Protein AF-A0A969NCU9-F1 (afdb_monomer_lite)

Secondary structure (DSSP, 8-state):
-HHHHHHHHHHHHHHHHHSS--EEEEEEEEEEEE-SSTT--EEEEEEEEEEEEEEEETTEEEEEEEEEEEESS-GGG-EEEEEEEEEEEE-SS-EEEEEEE------BTTB-SS--SS-B--TTTTTS-TTTSBPPEEEE-

Structure (mmCIF, N/CA/C/O backbone):
data_AF-A0A969NCU9-F1
#
_entry.id   AF-A0A969NCU9-F1
#
loop_
_atom_site.group_PDB
_atom_site.id
_atom_site.type_symbol
_atom_site.label_atom_id
_atom_site.label_alt_id
_atom_site.label_comp_id
_atom_site.label_asym_id
_atom_site.label_entity_id
_atom_site.label_seq_id
_atom_site.pdbx_PDB_ins_code
_atom_site.Cartn_x
_atom_site.Cartn_y
_atom_site.Cartn_z
_atom_site.occupancy
_atom_site.B_iso_or_equiv
_atom_site.auth_seq_id
_atom_site.auth_comp_id
_atom_site.auth_asym_id
_atom_site.auth_atom_id
_atom_site.pdbx_PDB_model_num
ATOM 1 N N . MET A 1 1 ? -31.528 25.576 22.609 1.00 57.44 1 MET A N 1
ATOM 2 C CA . MET A 1 1 ? -30.795 24.585 23.438 1.00 57.44 1 MET A CA 1
ATOM 3 C C . MET A 1 1 ? -30.312 23.342 22.682 1.00 57.44 1 MET A C 1
ATOM 5 O O . MET A 1 1 ? -29.195 22.931 22.949 1.00 57.44 1 MET A O 1
ATOM 9 N N . LYS A 1 2 ? -31.059 22.758 21.727 1.00 53.88 2 LYS A N 1
ATOM 10 C CA . LYS A 1 2 ? -30.625 21.539 20.997 1.00 53.88 2 LYS A CA 1
ATOM 11 C C . LYS A 1 2 ? -29.373 21.721 20.108 1.00 53.88 2 LYS A C 1
ATOM 13 O O . LYS A 1 2 ? -28.527 20.838 20.079 1.00 53.88 2 LYS A O 1
ATOM 18 N N . PHE A 1 3 ? -29.220 22.877 19.452 1.00 57.69 3 PHE A N 1
ATOM 19 C CA . PHE A 1 3 ? -28.071 23.170 18.576 1.00 57.69 3 PHE A CA 1
ATOM 20 C C . PHE A 1 3 ? -26.741 23.334 19.320 1.00 57.69 3 PHE A C 1
ATOM 22 O O . PHE A 1 3 ? -25.727 22.834 18.848 1.00 57.69 3 PHE A O 1
ATOM 29 N N . LEU A 1 4 ? -26.746 23.986 20.491 1.00 63.62 4 LEU A N 1
ATOM 30 C CA . LEU A 1 4 ? -25.539 24.175 21.310 1.00 63.62 4 LEU A CA 1
ATOM 31 C C . LEU A 1 4 ? -25.005 22.837 21.840 1.00 63.62 4 LEU A C 1
ATOM 33 O O . LEU A 1 4 ? -23.801 22.619 21.913 1.00 63.62 4 LEU A O 1
ATOM 37 N N . PHE A 1 5 ? -25.919 21.926 22.186 1.00 66.19 5 PHE A N 1
ATOM 38 C CA . PHE A 1 5 ? -25.567 20.610 22.704 1.00 66.19 5 PHE A CA 1
ATOM 39 C C . PHE A 1 5 ? -24.935 19.727 21.621 1.00 66.19 5 PHE A C 1
ATOM 41 O O . PHE A 1 5 ? -23.942 19.061 21.895 1.00 66.19 5 PHE A O 1
ATOM 48 N N . SER A 1 6 ? -25.434 19.768 20.376 1.00 58.28 6 SER A N 1
ATOM 49 C CA . SER A 1 6 ? -24.819 19.009 19.278 1.00 58.28 6 SER A CA 1
ATOM 50 C C . SER A 1 6 ? -23.453 19.571 18.879 1.00 58.28 6 SER A C 1
ATOM 52 O O . SER A 1 6 ? -22.549 18.794 18.594 1.00 58.28 6 SER A O 1
ATOM 54 N N . THR A 1 7 ? -23.264 20.895 18.907 1.00 65.69 7 THR A N 1
ATOM 55 C CA . THR A 1 7 ? -21.953 21.510 18.625 1.00 65.69 7 THR A CA 1
ATOM 56 C C . THR A 1 7 ? -20.925 21.172 19.699 1.00 65.69 7 THR A C 1
ATOM 58 O O . THR A 1 7 ? -19.802 20.828 19.351 1.00 65.69 7 THR A O 1
ATOM 61 N N . LEU A 1 8 ? -21.303 21.181 20.983 1.00 66.19 8 LEU A N 1
ATOM 62 C CA . LEU A 1 8 ? -20.435 20.741 22.085 1.00 66.19 8 LEU A CA 1
ATOM 63 C C . LEU A 1 8 ? -20.069 19.252 21.987 1.00 66.19 8 LEU A C 1
ATOM 65 O O . LEU A 1 8 ? -18.925 18.890 22.258 1.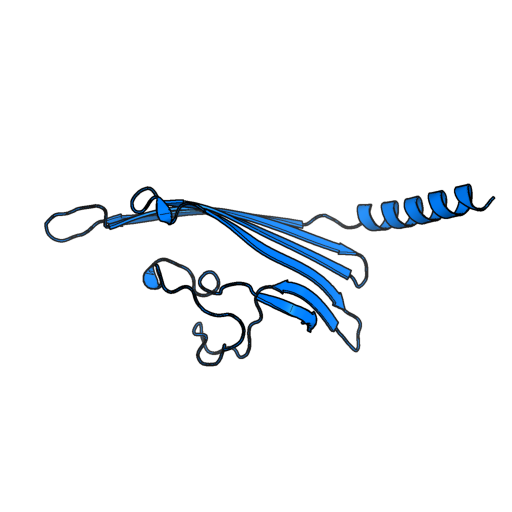00 66.19 8 LEU A O 1
ATOM 69 N N . LEU A 1 9 ? -21.001 18.398 21.548 1.00 64.25 9 LEU A N 1
ATOM 70 C CA . LEU A 1 9 ? -20.745 16.969 21.338 1.00 64.25 9 LEU A CA 1
ATOM 71 C C . LEU A 1 9 ? -19.765 16.731 20.178 1.00 64.25 9 LEU A C 1
ATOM 73 O O . LEU A 1 9 ? -18.826 15.951 20.311 1.00 64.25 9 LEU A O 1
ATOM 77 N N . PHE A 1 10 ? -19.940 17.451 19.065 1.00 62.31 10 PHE A N 1
ATOM 78 C CA . PHE A 1 10 ? -19.009 17.423 17.933 1.00 62.31 10 PHE A CA 1
ATOM 79 C C . PHE A 1 10 ? -17.622 17.961 18.310 1.00 62.31 10 PHE A C 1
ATOM 81 O O . PHE A 1 10 ? -16.619 17.379 17.905 1.00 62.31 10 PHE A O 1
ATOM 88 N N . LEU A 1 11 ? -17.549 19.020 19.124 1.00 61.81 11 LEU A N 1
ATOM 89 C CA . LEU A 1 11 ? -16.281 19.557 19.624 1.00 61.81 11 LEU A CA 1
ATOM 90 C C . LEU A 1 11 ? -15.566 18.569 20.558 1.00 61.81 11 LEU A C 1
ATOM 92 O O . LEU A 1 11 ? -14.356 18.406 20.453 1.00 61.81 11 LEU A O 1
ATOM 96 N N . GLY A 1 12 ? -16.302 17.886 21.441 1.00 59.97 12 GLY A N 1
ATOM 97 C CA . GLY A 1 12 ? -15.744 16.877 22.349 1.00 59.97 12 GLY A CA 1
ATOM 98 C C . GLY A 1 12 ? -15.235 15.625 21.627 1.00 59.97 12 GLY A C 1
ATOM 99 O O . GLY A 1 12 ? -14.208 15.064 22.000 1.00 59.97 12 GLY A O 1
ATOM 100 N N . ILE A 1 13 ? -15.908 15.215 20.549 1.00 60.19 13 ILE A N 1
ATOM 101 C CA . ILE A 1 13 ? -15.418 14.151 19.661 1.00 60.19 13 ILE A CA 1
ATOM 102 C C . ILE A 1 13 ? -14.162 14.626 18.912 1.00 60.19 13 ILE A C 1
ATOM 104 O O . ILE A 1 13 ? -13.189 13.883 18.802 1.00 60.19 13 ILE A O 1
ATOM 108 N N . TYR A 1 14 ? -14.144 15.877 18.441 1.00 60.03 14 TYR A N 1
ATOM 109 C CA . TYR A 1 14 ? -12.999 16.459 17.741 1.00 60.03 14 TYR A CA 1
ATOM 110 C C . TYR A 1 14 ? -11.740 16.519 18.620 1.00 60.03 14 TYR A C 1
ATOM 112 O O . TYR A 1 14 ? -10.665 16.130 18.169 1.00 60.03 14 TYR A O 1
ATOM 120 N N . THR A 1 15 ? -11.856 16.931 19.887 1.00 57.50 15 THR A N 1
ATOM 121 C CA . THR A 1 15 ? -10.702 17.014 20.801 1.00 57.50 15 THR A CA 1
ATOM 122 C C . THR A 1 15 ? -10.112 15.642 21.130 1.00 57.50 15 THR A C 1
ATOM 124 O O . THR A 1 15 ? -8.889 15.504 21.149 1.00 57.50 15 THR A O 1
ATOM 127 N N . GLN A 1 16 ? -10.942 14.606 21.303 1.00 59.34 16 GLN A N 1
ATOM 128 C CA . GLN A 1 16 ? -10.458 13.230 21.496 1.00 59.34 16 GLN A CA 1
ATOM 129 C C . GLN A 1 16 ? -9.797 12.659 20.236 1.00 59.34 16 GLN A C 1
ATOM 131 O O . GLN A 1 16 ? -8.774 11.987 20.330 1.00 59.34 16 GLN A O 1
ATOM 136 N N . ILE A 1 17 ? -10.339 12.968 19.053 1.00 57.91 17 ILE A N 1
ATOM 137 C CA . ILE A 1 17 ? -9.745 12.581 17.769 1.00 57.91 17 ILE A CA 1
ATOM 138 C C . ILE A 1 17 ? -8.382 13.258 17.569 1.00 57.91 17 ILE A C 1
ATOM 140 O O . ILE A 1 17 ? -7.486 12.650 16.994 1.00 57.91 17 ILE A O 1
ATOM 144 N N . VAL A 1 18 ? -8.201 14.508 17.996 1.00 60.41 18 VAL A N 1
ATOM 145 C CA . VAL A 1 18 ? -6.944 15.256 17.802 1.00 60.41 18 VAL A CA 1
ATOM 146 C C . VAL A 1 18 ? -5.849 14.857 18.803 1.00 60.41 18 VAL A C 1
ATOM 148 O O . VAL A 1 18 ? -4.676 14.954 18.464 1.00 60.41 18 VAL A O 1
ATOM 151 N N . SER A 1 19 ? -6.201 14.365 19.998 1.00 58.12 19 SER A N 1
ATOM 152 C CA . SER A 1 19 ? -5.224 14.027 21.049 1.00 58.12 19 SER A CA 1
ATOM 153 C C . SER A 1 19 ? -4.358 12.795 20.754 1.00 58.12 19 SER A C 1
ATOM 155 O O . SER A 1 19 ? -3.361 12.588 21.443 1.00 58.12 19 SER A O 1
ATOM 157 N N . GLN A 1 20 ? -4.747 11.955 19.795 1.00 68.81 20 GLN A N 1
ATOM 158 C CA . GLN A 1 20 ? -4.039 10.720 19.468 1.00 68.81 20 GLN A CA 1
ATOM 159 C C . GLN A 1 20 ? -3.263 10.906 18.160 1.00 68.81 20 GLN A C 1
ATOM 161 O O . GLN A 1 20 ? -3.829 11.369 17.164 1.00 68.81 20 GLN A O 1
ATOM 166 N N . GLU A 1 21 ? -1.962 10.596 18.185 1.00 78.50 21 GLU A N 1
ATOM 167 C CA . GLU A 1 21 ? -1.044 10.898 17.084 1.00 78.50 21 GLU A CA 1
ATOM 168 C C . GLU A 1 21 ? -1.481 10.235 15.773 1.00 78.50 21 GLU A C 1
ATOM 170 O O . GLU A 1 21 ? -1.917 9.081 15.724 1.00 78.50 21 GLU A O 1
ATOM 175 N N . LEU A 1 22 ? -1.385 11.007 14.692 1.00 88.19 22 LEU A N 1
ATOM 176 C CA . LEU A 1 22 ? -1.571 10.510 13.340 1.00 88.19 22 LEU A CA 1
ATOM 177 C C . LEU A 1 22 ? -0.271 9.829 12.903 1.00 88.19 22 LEU A C 1
ATOM 179 O O . LEU A 1 22 ? 0.741 10.498 12.711 1.00 88.19 22 LEU A O 1
ATOM 183 N N . GLU A 1 23 ? -0.304 8.514 12.715 1.00 94.12 23 GLU A N 1
ATO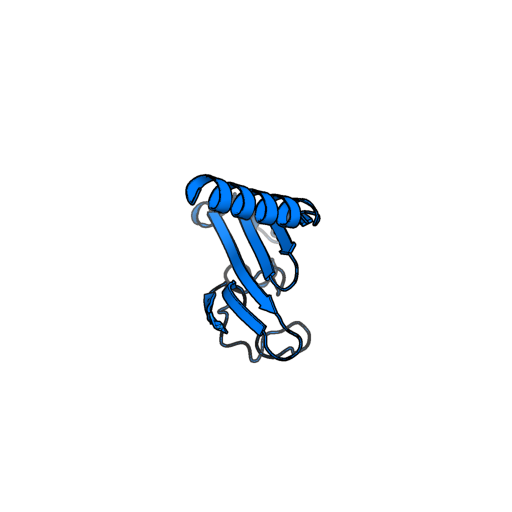M 184 C CA . GLU A 1 23 ? 0.834 7.763 12.190 1.00 94.12 23 GLU A CA 1
ATOM 185 C C . GLU A 1 23 ? 0.853 7.907 10.662 1.00 94.12 23 GLU A C 1
ATOM 187 O O . GLU A 1 23 ? -0.021 7.385 9.964 1.00 94.12 23 GLU A O 1
ATOM 192 N N . PHE A 1 24 ? 1.852 8.616 10.136 1.00 95.38 24 PHE A N 1
ATOM 193 C CA . PHE A 1 24 ? 2.145 8.660 8.705 1.00 95.38 24 PHE A CA 1
ATOM 194 C C . PHE A 1 24 ? 3.400 7.842 8.415 1.00 95.38 24 PHE A C 1
ATOM 196 O O . PHE A 1 24 ? 4.464 8.104 8.974 1.00 95.38 24 PHE A O 1
ATOM 203 N N . THR A 1 25 ? 3.283 6.857 7.530 1.00 96.06 25 THR A N 1
ATOM 204 C CA . THR A 1 25 ? 4.408 6.030 7.086 1.00 96.06 25 THR A CA 1
ATOM 205 C C . THR A 1 25 ? 4.376 5.867 5.574 1.00 96.06 25 THR A C 1
ATOM 207 O O . THR A 1 25 ? 3.378 6.144 4.909 1.00 96.06 25 THR A O 1
ATOM 210 N N . GLY A 1 26 ? 5.483 5.426 4.995 1.00 95.06 26 GLY A N 1
ATOM 211 C CA . GLY A 1 26 ? 5.574 5.251 3.557 1.00 95.06 26 GLY A CA 1
ATOM 212 C C . GLY A 1 26 ? 6.984 4.935 3.110 1.00 95.06 26 GLY A C 1
ATOM 213 O O . GLY A 1 26 ? 7.916 4.929 3.913 1.00 95.06 26 GLY A O 1
ATOM 214 N N . PHE A 1 27 ? 7.123 4.677 1.819 1.00 96.06 27 PHE A N 1
ATOM 215 C CA . PHE A 1 27 ? 8.412 4.456 1.184 1.00 96.06 27 PHE A CA 1
ATOM 216 C C . PHE A 1 27 ? 8.362 4.869 -0.284 1.00 96.06 27 PHE A C 1
ATOM 218 O O . PHE A 1 27 ? 7.295 4.975 -0.896 1.00 96.06 27 PHE A O 1
ATOM 225 N N . VAL A 1 28 ? 9.547 5.071 -0.844 1.00 96.62 28 VAL A N 1
ATOM 226 C CA . VAL A 1 28 ? 9.774 5.163 -2.282 1.00 96.62 28 VAL A CA 1
ATOM 227 C C . VAL A 1 28 ? 10.746 4.048 -2.633 1.00 96.62 28 VAL A C 1
ATOM 229 O O . VAL A 1 28 ? 11.773 3.908 -1.972 1.00 96.62 28 VAL A O 1
ATOM 232 N N . ASP A 1 29 ? 10.425 3.268 -3.655 1.00 93.62 29 ASP A N 1
ATOM 233 C CA . ASP A 1 29 ? 11.318 2.258 -4.209 1.00 93.62 29 ASP A CA 1
ATOM 234 C C . ASP A 1 29 ? 11.407 2.369 -5.735 1.00 93.62 29 ASP A C 1
ATOM 236 O O . ASP A 1 29 ? 10.555 2.968 -6.404 1.00 93.62 29 ASP A O 1
ATOM 240 N N . SER A 1 30 ? 12.478 1.806 -6.285 1.00 93.50 30 SER A N 1
ATOM 241 C CA . SER A 1 30 ? 12.673 1.672 -7.723 1.00 93.50 30 SER A CA 1
ATOM 242 C C . SER A 1 30 ? 13.303 0.326 -8.047 1.00 93.50 30 SER A C 1
ATOM 244 O O . SER A 1 30 ? 14.294 -0.063 -7.430 1.00 93.50 30 SER A O 1
ATOM 246 N N . TYR A 1 31 ? 12.753 -0.356 -9.045 1.00 92.00 31 TYR A N 1
ATOM 247 C CA . TYR A 1 31 ? 13.239 -1.629 -9.556 1.00 92.00 31 TYR A CA 1
ATOM 248 C C . TYR A 1 31 ? 13.644 -1.478 -11.020 1.00 92.00 31 TYR A C 1
ATOM 250 O O . TYR A 1 31 ? 12.855 -0.999 -11.836 1.00 92.00 31 TYR A O 1
ATOM 258 N N . HIS A 1 32 ? 14.855 -1.923 -11.354 1.00 92.44 32 HIS A N 1
ATOM 259 C CA . HIS A 1 32 ? 15.382 -1.917 -12.714 1.00 92.44 32 HIS A CA 1
ATOM 260 C C . HIS A 1 32 ? 16.065 -3.257 -13.001 1.00 92.44 32 HIS A C 1
ATOM 262 O O . HIS A 1 32 ? 16.895 -3.708 -12.214 1.00 92.44 32 HIS A O 1
ATOM 268 N N . ALA A 1 33 ? 15.724 -3.883 -14.126 1.00 91.06 33 ALA A N 1
ATOM 269 C CA . ALA A 1 33 ? 16.270 -5.172 -14.539 1.00 91.06 33 ALA A CA 1
ATOM 270 C C . ALA A 1 33 ? 16.949 -5.063 -15.904 1.00 91.06 33 ALA A C 1
ATOM 272 O O . ALA A 1 33 ? 16.315 -4.667 -16.885 1.00 91.06 33 ALA A O 1
ATOM 273 N N . TRP A 1 34 ? 18.217 -5.463 -15.974 1.00 92.38 34 TRP A N 1
ATOM 274 C CA . TRP A 1 34 ? 19.001 -5.517 -17.207 1.00 92.38 34 TRP A CA 1
ATOM 275 C C . TRP A 1 34 ? 19.236 -6.957 -17.634 1.00 92.38 34 TRP A C 1
ATOM 277 O O . TRP A 1 34 ? 19.578 -7.808 -16.813 1.00 92.38 34 TRP A O 1
ATOM 287 N N . ARG A 1 35 ? 19.075 -7.227 -18.929 1.00 92.62 35 ARG A N 1
ATOM 288 C CA . ARG A 1 35 ? 19.395 -8.530 -19.502 1.00 92.62 35 ARG A CA 1
ATOM 289 C C . ARG A 1 35 ? 20.916 -8.688 -19.599 1.00 92.62 35 ARG A C 1
ATOM 291 O O . ARG A 1 35 ? 21.589 -7.849 -20.188 1.00 92.62 35 ARG A O 1
ATOM 298 N N . VAL A 1 36 ? 21.449 -9.767 -19.021 1.00 93.19 36 VAL A N 1
ATOM 299 C CA . VAL A 1 36 ? 22.893 -10.086 -19.056 1.00 93.19 36 VAL A CA 1
ATOM 300 C C . VAL A 1 36 ? 23.306 -10.713 -20.390 1.00 93.19 36 VAL A C 1
ATOM 302 O O . VAL A 1 36 ? 24.468 -10.640 -20.769 1.00 93.19 36 VAL A O 1
ATOM 305 N N . GLU A 1 37 ? 22.362 -11.297 -21.123 1.00 93.69 37 GLU A N 1
ATOM 306 C CA . GLU A 1 37 ? 22.591 -11.883 -22.444 1.00 93.69 37 GLU A CA 1
ATOM 307 C C . GLU A 1 37 ? 22.095 -10.964 -23.568 1.00 93.69 37 GLU A C 1
ATOM 309 O O . GLU A 1 37 ? 21.229 -10.107 -23.367 1.00 93.69 37 GLU A O 1
ATOM 314 N N . SER A 1 38 ? 22.635 -11.157 -24.774 1.00 92.62 38 SER A N 1
ATOM 315 C CA . SER A 1 38 ? 22.181 -10.448 -25.976 1.00 92.62 38 SER A CA 1
ATOM 316 C C . SER A 1 38 ? 20.652 -10.568 -26.124 1.00 92.62 38 SER A C 1
ATOM 318 O O . SER A 1 38 ? 20.130 -11.678 -25.995 1.00 92.62 38 SER A O 1
ATOM 320 N N . PRO A 1 39 ? 19.906 -9.470 -26.375 1.00 92.06 39 PRO A N 1
ATOM 321 C CA . PRO A 1 39 ? 20.364 -8.159 -26.857 1.00 92.06 39 PRO A CA 1
ATOM 322 C C . PRO A 1 39 ? 20.736 -7.102 -25.788 1.00 92.06 39 PRO A C 1
ATOM 324 O O . PRO A 1 39 ? 20.860 -5.933 -26.144 1.00 92.06 39 PRO A O 1
ATOM 327 N N . TYR A 1 40 ? 20.944 -7.463 -24.514 1.00 90.44 40 TYR A N 1
ATOM 328 C CA . TYR A 1 40 ? 21.373 -6.544 -23.433 1.00 90.44 40 TYR A CA 1
ATOM 329 C C . TYR A 1 40 ? 20.436 -5.349 -23.155 1.00 90.44 40 TYR A C 1
ATOM 331 O O . TYR A 1 40 ? 20.861 -4.245 -22.814 1.00 90.44 40 TYR A O 1
ATOM 339 N N . ASP A 1 41 ? 19.135 -5.547 -23.308 1.00 90.88 41 ASP A N 1
ATOM 340 C CA . ASP A 1 41 ? 18.090 -4.553 -23.083 1.00 90.88 41 ASP A CA 1
ATOM 341 C C . ASP A 1 41 ? 17.609 -4.496 -21.618 1.00 90.88 41 ASP A C 1
ATOM 343 O O . ASP A 1 41 ? 17.738 -5.436 -20.831 1.00 90.88 41 ASP A O 1
ATOM 347 N N . ILE A 1 42 ? 17.016 -3.358 -21.233 1.00 88.50 42 ILE A N 1
ATOM 348 C CA . ILE A 1 42 ? 16.323 -3.226 -19.939 1.00 88.50 42 ILE A CA 1
ATOM 349 C C . ILE A 1 42 ? 14.975 -3.944 -20.035 1.00 88.50 42 ILE A C 1
ATOM 351 O O . ILE A 1 42 ? 14.130 -3.534 -20.837 1.00 88.50 42 ILE A O 1
ATOM 355 N N . MET A 1 43 ? 14.777 -4.954 -19.193 1.00 87.62 43 MET A N 1
ATOM 356 C CA . MET A 1 43 ? 13.602 -5.827 -19.178 1.00 87.62 43 MET A CA 1
ATOM 357 C C . MET A 1 43 ? 12.450 -5.261 -18.343 1.00 87.62 43 MET A C 1
ATOM 359 O O . MET A 1 43 ? 11.293 -5.419 -18.714 1.00 87.62 43 MET A O 1
ATOM 363 N N . SER A 1 44 ? 12.745 -4.575 -17.237 1.00 89.00 44 SER A N 1
ATOM 364 C CA . SER A 1 44 ? 11.736 -3.900 -16.412 1.00 89.00 44 SER A CA 1
ATOM 365 C C . SER A 1 44 ? 12.333 -2.665 -15.750 1.00 89.00 44 SER A C 1
ATOM 367 O O . SER A 1 44 ? 13.533 -2.611 -15.477 1.00 89.00 44 SER A O 1
ATOM 369 N N . SER A 1 45 ? 11.507 -1.641 -15.559 1.00 92.31 45 SER A N 1
ATOM 370 C CA . SER A 1 45 ? 11.903 -0.387 -14.929 1.00 92.31 45 SER A CA 1
ATOM 371 C C . SER A 1 45 ? 10.671 0.305 -14.350 1.00 92.31 45 SER A C 1
ATOM 373 O O . SER A 1 45 ? 9.865 0.890 -15.090 1.00 92.31 45 SER A O 1
ATOM 375 N N . ARG A 1 46 ? 10.534 0.214 -13.026 1.00 92.50 46 ARG A N 1
ATOM 376 C CA . ARG A 1 46 ? 9.372 0.648 -12.247 1.00 92.50 46 ARG A CA 1
ATOM 377 C C . ARG A 1 46 ? 9.818 1.478 -11.050 1.00 92.50 46 ARG A C 1
ATOM 379 O O . ARG A 1 46 ? 10.778 1.127 -10.375 1.00 92.50 46 ARG A O 1
ATOM 386 N N . SER A 1 47 ? 9.065 2.519 -10.732 1.00 95.31 47 SER A N 1
ATOM 387 C CA . SER A 1 47 ? 9.186 3.267 -9.483 1.00 95.31 47 SER A CA 1
ATOM 388 C C . SER A 1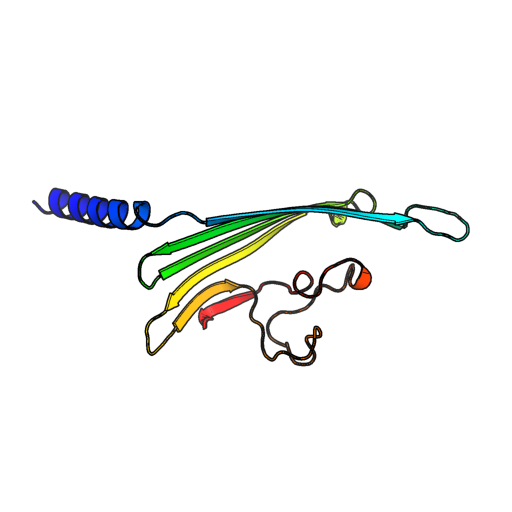 47 ? 7.851 3.257 -8.759 1.00 95.31 47 SER A C 1
ATOM 390 O O . SER A 1 47 ? 6.796 3.370 -9.388 1.00 95.31 47 SER A O 1
ATOM 392 N N . ARG A 1 48 ? 7.884 3.114 -7.439 1.00 94.94 48 ARG A N 1
ATOM 393 C CA . ARG A 1 48 ? 6.686 3.074 -6.608 1.00 94.94 48 ARG A CA 1
ATOM 394 C C . ARG A 1 48 ? 6.850 3.994 -5.418 1.00 94.94 48 ARG A C 1
ATOM 396 O O . ARG A 1 48 ? 7.855 3.963 -4.720 1.00 94.94 48 ARG A O 1
ATOM 403 N N . PHE A 1 49 ? 5.811 4.765 -5.158 1.00 97.00 49 PHE A N 1
ATOM 404 C CA . PHE A 1 49 ? 5.638 5.501 -3.920 1.00 97.00 49 PHE A CA 1
ATOM 405 C C . PHE A 1 49 ? 4.443 4.920 -3.175 1.00 97.00 49 PHE A C 1
ATOM 407 O O . PHE A 1 49 ? 3.356 4.823 -3.746 1.00 97.00 49 PHE A O 1
ATOM 414 N N . ARG A 1 50 ? 4.632 4.543 -1.909 1.00 96.75 50 ARG A N 1
ATOM 415 C CA . ARG A 1 50 ? 3.548 4.132 -1.015 1.00 96.75 50 ARG A CA 1
ATOM 416 C C . ARG A 1 50 ? 3.410 5.131 0.118 1.00 96.75 50 ARG A C 1
ATOM 418 O O . ARG A 1 50 ? 4.382 5.409 0.816 1.00 96.75 50 ARG A O 1
ATOM 425 N N . ALA A 1 51 ? 2.184 5.586 0.342 1.00 97.81 51 ALA A N 1
ATOM 426 C CA . ALA A 1 51 ? 1.811 6.404 1.485 1.00 97.81 51 ALA A CA 1
ATOM 427 C C . ALA A 1 51 ? 0.766 5.677 2.331 1.00 97.81 51 ALA A C 1
ATOM 429 O O . ALA A 1 51 ? -0.181 5.093 1.801 1.00 97.81 51 ALA A O 1
ATOM 430 N N . GLN A 1 52 ? 0.944 5.725 3.647 1.00 97.75 52 GLN A N 1
ATOM 431 C CA . GLN A 1 52 ? 0.094 5.070 4.627 1.00 97.75 52 GLN A CA 1
ATOM 432 C C . GLN A 1 52 ? -0.241 6.044 5.746 1.00 97.75 52 GLN A C 1
ATOM 434 O O . GLN A 1 52 ? 0.623 6.732 6.287 1.00 97.75 52 GLN A O 1
ATOM 439 N N . ILE A 1 53 ? -1.517 6.080 6.099 1.00 97.62 53 ILE A N 1
ATOM 440 C CA . ILE A 1 53 ? -2.047 6.882 7.189 1.00 97.62 53 ILE A CA 1
ATOM 441 C C . ILE A 1 53 ? -2.797 5.942 8.114 1.00 97.62 53 ILE A C 1
ATOM 443 O O . ILE A 1 53 ? -3.724 5.243 7.696 1.00 97.62 53 ILE A O 1
ATOM 447 N N . LYS A 1 54 ? -2.418 5.952 9.386 1.00 96.25 54 LYS A N 1
ATOM 448 C CA . LYS A 1 54 ? -3.093 5.203 10.434 1.00 96.25 54 LYS A CA 1
ATOM 449 C C . LYS A 1 54 ? -3.469 6.139 11.566 1.00 96.25 54 LYS A C 1
ATOM 451 O O . LYS A 1 54 ? -2.690 6.981 12.004 1.00 96.25 54 LYS A O 1
ATOM 456 N N . LYS A 1 55 ? -4.690 5.973 12.055 1.00 94.31 55 LYS A N 1
ATOM 457 C CA . LYS A 1 55 ? -5.185 6.702 13.213 1.00 94.31 55 LYS A CA 1
ATOM 458 C C . LYS A 1 55 ? -5.954 5.760 14.108 1.00 94.31 55 LYS A C 1
ATOM 460 O O . LYS A 1 55 ? -6.900 5.127 13.653 1.00 94.31 55 LYS A O 1
ATOM 465 N N . SER A 1 56 ? -5.572 5.689 15.373 1.00 92.06 56 SER A N 1
ATOM 466 C CA . SER A 1 56 ? -6.309 4.916 16.372 1.00 92.06 56 SER A CA 1
ATOM 467 C C . SER A 1 56 ? -6.908 5.877 17.385 1.00 92.06 56 SER A C 1
ATOM 469 O O . SER A 1 56 ? -6.207 6.769 17.841 1.00 92.06 56 SER A O 1
ATOM 471 N N . VAL A 1 57 ? -8.198 5.724 17.680 1.00 90.25 57 VAL A N 1
ATOM 472 C CA . VAL A 1 57 ? -8.946 6.481 18.687 1.00 90.25 57 VAL A CA 1
ATOM 473 C C . VAL A 1 57 ? -9.741 5.500 19.538 1.00 90.25 57 VAL A C 1
ATOM 475 O O . VAL A 1 57 ? -10.706 4.898 19.062 1.00 90.25 57 VAL A O 1
ATOM 478 N N . ASN A 1 58 ? -9.354 5.338 20.804 1.00 90.12 58 ASN A N 1
ATOM 479 C CA . ASN A 1 58 ? -9.938 4.347 21.716 1.00 90.12 58 ASN A CA 1
ATOM 480 C C . ASN A 1 58 ? -9.924 2.926 21.105 1.00 90.12 58 ASN A C 1
ATOM 482 O O . ASN A 1 58 ? -8.862 2.353 20.883 1.00 90.12 58 ASN A O 1
ATOM 486 N N . ASN A 1 59 ? -11.105 2.380 20.806 1.00 92.94 59 ASN A N 1
ATOM 487 C CA . ASN A 1 59 ? -11.310 1.048 20.233 1.00 92.94 59 ASN A CA 1
ATOM 488 C C . ASN A 1 59 ? -11.423 1.063 18.698 1.00 92.94 59 ASN A C 1
ATOM 490 O O . ASN A 1 59 ? -11.659 0.019 18.097 1.00 92.94 59 ASN A O 1
ATOM 494 N N . VAL A 1 60 ? -11.317 2.232 18.061 1.00 93.81 60 VAL A N 1
ATOM 495 C CA . VAL A 1 60 ? -11.465 2.410 16.611 1.00 93.81 60 VAL A CA 1
ATOM 496 C C . VAL A 1 60 ? -10.100 2.674 15.985 1.00 93.81 60 VAL A C 1
ATOM 498 O O . VAL A 1 60 ? -9.390 3.579 16.407 1.00 93.81 60 VAL A O 1
ATOM 501 N N . THR A 1 61 ? -9.760 1.962 14.918 1.00 95.06 61 THR A N 1
ATOM 502 C CA . THR A 1 61 ? -8.599 2.238 14.070 1.00 95.06 61 THR A CA 1
ATOM 503 C C . THR A 1 61 ? -9.053 2.502 12.643 1.00 95.06 61 THR A C 1
ATOM 505 O O . THR A 1 61 ? -9.767 1.699 12.048 1.00 95.06 61 THR A O 1
ATOM 508 N N . MET A 1 62 ? -8.603 3.615 12.083 1.00 95.94 62 MET A N 1
ATOM 509 C CA . MET A 1 62 ? -8.685 3.946 10.668 1.00 95.94 62 MET A CA 1
ATOM 510 C C . MET A 1 62 ? -7.329 3.695 10.019 1.00 95.94 62 MET A C 1
ATOM 512 O O . MET A 1 62 ? -6.294 4.078 10.569 1.00 95.94 62 MET A O 1
ATOM 516 N N . PHE A 1 63 ? -7.342 3.073 8.845 1.00 97.12 63 PHE A N 1
ATOM 517 C CA . PHE A 1 63 ? -6.145 2.856 8.045 1.00 97.12 63 PHE A CA 1
ATOM 518 C C . PHE A 1 63 ? -6.429 3.128 6.575 1.00 97.12 63 PHE A C 1
ATOM 520 O O . PHE A 1 63 ? -7.432 2.652 6.040 1.00 97.12 63 PHE A O 1
ATOM 527 N N . VAL A 1 64 ? -5.535 3.878 5.937 1.00 97.81 64 VAL A N 1
ATOM 528 C CA . VAL A 1 64 ? -5.560 4.170 4.505 1.00 97.81 64 VAL A CA 1
ATOM 529 C C . VAL A 1 64 ? -4.157 3.971 3.942 1.00 97.81 64 VAL A C 1
ATOM 531 O O . VAL A 1 64 ? -3.192 4.484 4.499 1.00 97.81 64 VAL A O 1
ATOM 534 N N . SER A 1 65 ? -4.045 3.248 2.834 1.00 97.75 65 SER A N 1
ATOM 535 C CA . SER A 1 65 ? -2.796 2.968 2.128 1.00 97.75 65 SER A CA 1
ATOM 536 C C . SER A 1 65 ? -3.013 3.112 0.628 1.00 97.75 65 SER A C 1
ATOM 538 O O . SER A 1 65 ? -3.949 2.527 0.075 1.00 97.75 65 SER A O 1
ATOM 540 N N . ALA A 1 66 ? -2.156 3.883 -0.036 1.00 97.44 66 ALA A N 1
ATOM 541 C CA . ALA A 1 66 ? -2.218 4.109 -1.474 1.00 97.44 66 ALA A CA 1
ATOM 542 C C . ALA A 1 66 ? -0.829 4.027 -2.115 1.00 97.44 66 ALA A C 1
ATOM 544 O O . ALA A 1 66 ? 0.170 4.452 -1.532 1.00 97.44 66 ALA A O 1
ATOM 545 N N . ASN A 1 67 ? -0.796 3.503 -3.337 1.00 96.50 67 ASN A N 1
ATOM 546 C CA . ASN A 1 67 ? 0.378 3.432 -4.189 1.00 96.50 67 ASN A CA 1
ATOM 547 C C . ASN A 1 67 ? 0.248 4.406 -5.363 1.00 96.50 67 ASN A C 1
ATOM 549 O O . ASN A 1 67 ? -0.802 4.484 -6.003 1.00 96.50 67 ASN A O 1
ATOM 553 N N . ALA A 1 68 ? 1.355 5.046 -5.717 1.00 97.25 68 ALA A N 1
ATOM 554 C CA . ALA A 1 68 ? 1.583 5.605 -7.038 1.00 97.25 68 ALA A CA 1
ATOM 555 C C . ALA A 1 68 ? 2.689 4.796 -7.719 1.00 97.25 68 ALA A C 1
ATOM 557 O O . ALA A 1 68 ? 3.806 4.718 -7.208 1.00 97.25 68 ALA A O 1
ATOM 558 N N . ILE A 1 69 ? 2.363 4.159 -8.840 1.00 95.31 69 ILE A N 1
ATOM 559 C CA . ILE A 1 69 ? 3.267 3.290 -9.592 1.00 95.31 69 ILE A CA 1
ATOM 560 C C . ILE A 1 69 ? 3.519 3.935 -10.944 1.00 95.31 69 ILE A C 1
ATOM 562 O O . ILE A 1 69 ? 2.578 4.226 -11.679 1.00 95.31 69 ILE A O 1
ATOM 566 N N . TYR A 1 70 ? 4.790 4.115 -11.275 1.00 95.44 70 TYR A N 1
ATOM 567 C CA . TYR A 1 70 ? 5.242 4.558 -12.582 1.00 95.44 70 TYR A CA 1
ATOM 568 C C . TYR A 1 70 ? 6.059 3.448 -13.231 1.00 95.44 70 TYR A C 1
ATOM 570 O O . TYR A 1 70 ? 7.044 2.984 -12.656 1.00 95.44 70 TYR A O 1
ATOM 578 N N . ASN A 1 71 ? 5.655 3.018 -14.422 1.00 92.69 71 ASN A N 1
ATOM 579 C CA . ASN A 1 71 ? 6.369 2.012 -15.194 1.00 92.69 71 ASN A CA 1
ATOM 580 C C . ASN A 1 71 ? 6.809 2.613 -16.532 1.00 92.69 71 ASN A C 1
ATOM 582 O O . ASN A 1 71 ? 5.996 3.058 -17.336 1.00 92.69 71 ASN A O 1
ATOM 586 N N . SER A 1 72 ? 8.123 2.633 -16.751 1.00 89.50 72 SER A 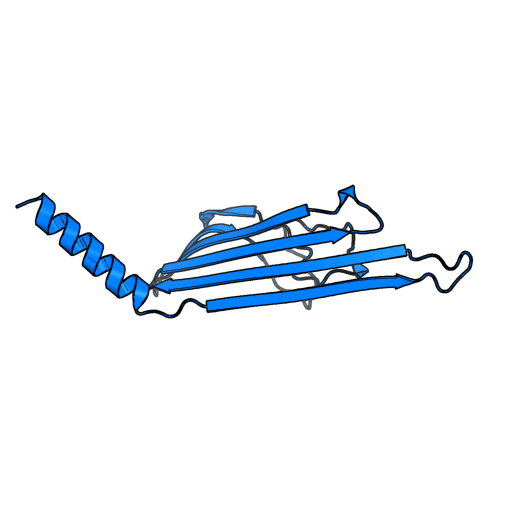N 1
ATOM 587 C CA . SER A 1 72 ? 8.737 3.239 -17.940 1.00 89.50 72 SER A CA 1
ATOM 588 C C . SER A 1 72 ? 8.838 2.285 -19.132 1.00 89.50 72 SER A C 1
ATOM 590 O O . SER A 1 72 ? 9.099 2.733 -20.247 1.00 89.50 72 SER A O 1
ATOM 592 N N . ARG A 1 73 ? 8.667 0.974 -18.907 1.00 89.94 73 ARG A N 1
ATOM 593 C CA . ARG A 1 73 ? 8.719 -0.048 -19.963 1.00 89.94 73 ARG A CA 1
ATOM 594 C C . ARG A 1 73 ? 7.342 -0.470 -20.446 1.00 89.94 73 ARG A C 1
ATOM 596 O O . ARG A 1 73 ? 7.177 -0.671 -21.642 1.00 89.94 73 ARG A O 1
ATOM 603 N N . ILE A 1 74 ? 6.385 -0.584 -19.531 1.00 88.81 74 ILE A N 1
ATOM 604 C CA . ILE A 1 74 ? 5.005 -0.979 -19.817 1.00 88.81 74 ILE A CA 1
ATOM 605 C C . ILE A 1 74 ? 4.100 0.142 -19.292 1.00 88.81 74 ILE A C 1
ATOM 607 O O . ILE A 1 74 ? 3.701 0.102 -18.123 1.00 88.81 74 ILE A O 1
ATOM 611 N N . PRO A 1 75 ? 3.829 1.187 -20.100 1.00 89.31 75 PRO A N 1
ATOM 612 C CA . PRO A 1 75 ? 3.060 2.351 -19.665 1.00 89.31 75 PRO A CA 1
ATOM 613 C C . PRO A 1 75 ? 1.682 1.997 -19.096 1.00 89.31 75 PRO A C 1
ATOM 615 O O . PRO A 1 75 ? 1.214 2.675 -18.186 1.00 89.31 75 PRO A O 1
ATOM 618 N N . GLU A 1 76 ? 1.068 0.907 -19.560 1.00 90.56 76 GLU A N 1
ATOM 619 C CA . GLU A 1 76 ? -0.233 0.403 -19.106 1.00 90.56 76 GLU A CA 1
ATOM 620 C C . GLU A 1 76 ? -0.234 -0.020 -17.627 1.00 90.56 76 GLU A C 1
ATOM 622 O O . GLU A 1 76 ? -1.288 -0.054 -16.995 1.00 90.56 76 GLU A O 1
ATOM 627 N N . LEU A 1 77 ? 0.939 -0.317 -17.053 1.00 89.94 77 LEU A N 1
ATOM 628 C CA . LEU A 1 77 ? 1.098 -0.645 -15.632 1.00 89.94 77 LEU A CA 1
ATOM 629 C C . LEU A 1 77 ? 1.329 0.591 -14.749 1.00 89.94 77 LEU A C 1
ATOM 631 O O . LEU A 1 77 ? 1.419 0.463 -13.525 1.00 89.94 77 LEU A O 1
ATOM 635 N N . THR A 1 78 ? 1.419 1.788 -15.335 1.00 94.62 78 THR A N 1
ATOM 636 C CA . THR A 1 78 ? 1.440 3.044 -14.577 1.00 94.62 78 THR A CA 1
ATOM 637 C C . THR A 1 78 ? 0.052 3.300 -14.002 1.00 94.62 78 THR A C 1
ATOM 639 O O . THR A 1 78 ? -0.906 3.525 -14.740 1.00 94.62 78 THR A O 1
ATOM 642 N N . LYS A 1 79 ? -0.075 3.263 -12.672 1.00 94.88 79 LYS A N 1
ATOM 643 C CA . LYS A 1 79 ? -1.369 3.391 -11.991 1.00 94.88 79 LYS A CA 1
ATOM 644 C C . LYS A 1 79 ? -1.264 4.069 -10.632 1.00 94.88 79 LYS A C 1
ATOM 646 O O . LYS A 1 79 ? -0.258 3.965 -9.930 1.00 94.88 79 LYS A O 1
ATOM 651 N N . LEU A 1 80 ? -2.361 4.709 -10.242 1.00 96.25 80 LEU A N 1
ATOM 652 C CA . LEU A 1 80 ? -2.646 5.059 -8.855 1.00 96.25 80 LEU A CA 1
ATOM 653 C C . LEU A 1 80 ? -3.573 3.989 -8.283 1.00 96.25 80 LEU A C 1
ATOM 655 O O . LEU A 1 80 ? -4.595 3.663 -8.885 1.00 96.25 80 LEU A O 1
ATOM 659 N N . GLU A 1 81 ? -3.222 3.432 -7.133 1.00 94.75 81 GLU A N 1
ATOM 660 C CA . GLU A 1 81 ? -3.938 2.305 -6.544 1.00 94.75 81 GLU A CA 1
ATOM 661 C C . GLU A 1 81 ? -4.227 2.564 -5.068 1.00 94.75 81 GLU A C 1
ATOM 663 O O . GLU A 1 81 ? -3.314 2.697 -4.254 1.00 94.75 81 GLU A O 1
ATOM 668 N N . LEU A 1 82 ? -5.510 2.577 -4.703 1.00 96.44 82 LEU A N 1
ATOM 669 C CA . LEU A 1 82 ? -5.923 2.507 -3.305 1.00 96.44 82 LEU A CA 1
ATOM 670 C C . LEU A 1 82 ? -5.770 1.059 -2.827 1.00 96.44 82 LEU A C 1
ATOM 672 O O . LEU A 1 82 ? -6.593 0.198 -3.168 1.00 96.44 82 LEU A O 1
ATOM 676 N N . ARG A 1 83 ? -4.713 0.791 -2.055 1.00 94.62 83 ARG A N 1
ATOM 677 C CA . ARG A 1 83 ? -4.451 -0.540 -1.504 1.00 94.62 83 ARG A CA 1
ATOM 678 C C . ARG A 1 83 ? -5.435 -0.860 -0.394 1.00 94.62 83 ARG A C 1
ATOM 680 O O . ARG A 1 83 ? -6.240 -1.766 -0.532 1.00 94.62 83 ARG A O 1
ATOM 687 N N . GLU A 1 84 ? -5.423 -0.104 0.690 1.00 96.81 84 GLU A N 1
ATOM 688 C CA . GLU A 1 84 ? -6.285 -0.385 1.837 1.00 96.81 84 GLU A CA 1
ATOM 689 C C . GLU A 1 84 ? -6.992 0.882 2.290 1.00 96.81 84 GLU A C 1
ATOM 691 O O . GLU A 1 84 ? -6.449 1.980 2.220 1.00 96.81 84 GLU A O 1
ATOM 696 N N . ALA A 1 85 ? -8.234 0.724 2.720 1.00 97.88 85 ALA A N 1
ATOM 697 C CA . ALA A 1 85 ? -9.063 1.769 3.288 1.00 97.88 85 ALA A CA 1
ATOM 698 C C . ALA A 1 85 ? -10.124 1.087 4.149 1.00 97.88 85 ALA A C 1
ATOM 700 O O . ALA A 1 85 ? -11.141 0.610 3.635 1.00 97.88 85 ALA A O 1
ATOM 701 N N . TYR A 1 86 ? -9.873 0.996 5.452 1.00 97.31 86 TYR A N 1
ATOM 702 C CA . TYR A 1 86 ? -10.778 0.313 6.370 1.00 97.31 86 TYR A CA 1
ATOM 703 C C . TYR A 1 86 ? -10.918 1.032 7.708 1.00 97.31 86 TYR A C 1
ATOM 705 O O . TYR A 1 86 ? -10.047 1.787 8.152 1.00 97.31 86 TYR A O 1
ATOM 713 N N . LEU A 1 87 ? -12.024 0.715 8.377 1.00 96.94 87 LEU A N 1
ATOM 714 C CA . LEU A 1 87 ? -12.253 0.987 9.788 1.00 96.94 87 LEU A CA 1
ATOM 715 C C . LEU A 1 87 ? -12.270 -0.336 10.549 1.00 96.94 87 LEU A C 1
ATOM 717 O O . LEU A 1 87 ? -12.845 -1.321 10.091 1.00 96.94 87 LEU A O 1
ATOM 721 N N . ASN A 1 88 ? -11.634 -0.351 11.711 1.00 96.31 88 ASN A N 1
ATOM 722 C CA . ASN A 1 88 ? -11.544 -1.505 12.590 1.00 96.31 88 ASN A CA 1
ATOM 723 C C . ASN A 1 88 ? -12.007 -1.103 13.988 1.00 96.31 88 ASN A C 1
ATOM 725 O O . ASN A 1 88 ? -11.399 -0.226 14.592 1.00 96.31 88 ASN A O 1
ATOM 729 N N . PHE A 1 89 ? -13.048 -1.740 14.507 1.00 95.62 89 PHE A N 1
ATOM 730 C CA . PHE A 1 89 ? -13.495 -1.583 15.882 1.00 95.62 89 PHE A CA 1
ATOM 731 C C . PHE A 1 89 ? -13.164 -2.845 16.674 1.00 95.62 89 PHE A C 1
ATOM 733 O O . PHE A 1 89 ? -13.763 -3.895 16.450 1.00 95.62 89 PHE A O 1
ATOM 740 N N . ALA A 1 90 ? -12.229 -2.736 17.612 1.00 94.00 90 ALA A N 1
ATOM 741 C CA . ALA A 1 90 ? -11.769 -3.851 18.424 1.00 94.00 90 ALA A CA 1
ATOM 742 C C . ALA A 1 90 ? -12.126 -3.645 19.898 1.00 94.00 90 ALA A C 1
ATOM 744 O O . ALA A 1 90 ? -11.773 -2.643 20.516 1.00 94.00 90 ALA A O 1
ATOM 745 N N . THR A 1 91 ? -12.798 -4.633 20.480 1.00 93.25 91 THR A N 1
ATOM 746 C CA . THR A 1 91 ? -12.999 -4.761 21.927 1.00 93.25 91 THR A CA 1
ATOM 747 C C . THR A 1 91 ? -12.161 -5.920 22.467 1.00 93.25 91 THR A C 1
ATOM 749 O O . THR A 1 91 ? -11.493 -6.625 21.715 1.00 93.25 91 THR A O 1
ATOM 752 N N . LYS A 1 92 ? -12.227 -6.167 23.781 1.00 91.12 92 LYS A N 1
ATOM 753 C CA . LYS A 1 92 ? -11.568 -7.330 24.397 1.00 91.12 92 LYS A CA 1
ATOM 754 C C . LYS A 1 92 ? -12.102 -8.677 23.890 1.00 91.12 92 LYS A C 1
ATOM 756 O O . LYS A 1 92 ? -11.377 -9.660 23.960 1.00 91.12 92 LYS A O 1
ATOM 761 N N . SER A 1 93 ? -13.356 -8.732 23.434 1.00 93.06 93 SER A N 1
ATOM 762 C CA . SER A 1 93 ? -14.053 -9.994 23.132 1.00 93.06 93 SER A CA 1
ATOM 763 C C . SER A 1 93 ? -14.408 -10.173 21.660 1.00 93.06 93 SER A C 1
ATOM 765 O O . SER A 1 93 ? -14.635 -11.296 21.227 1.00 93.06 93 SER A O 1
ATOM 767 N N . TRP A 1 94 ? -14.485 -9.088 20.891 1.00 89.75 94 TRP A N 1
ATOM 768 C CA . TRP A 1 94 ? -14.842 -9.128 19.475 1.00 89.75 94 TRP A CA 1
ATOM 769 C C . TRP A 1 94 ? -14.166 -7.993 18.709 1.00 89.75 94 TRP A C 1
ATOM 771 O O . TRP A 1 94 ? -13.928 -6.916 19.263 1.00 89.75 94 TRP A O 1
ATOM 781 N N . ASN A 1 95 ? -13.872 -8.237 17.434 1.00 92.25 95 ASN A N 1
ATOM 782 C CA . ASN A 1 95 ? -13.290 -7.272 16.511 1.00 92.25 95 ASN A CA 1
ATOM 783 C C . ASN A 1 95 ? -14.121 -7.265 15.228 1.00 92.25 95 ASN A C 1
ATOM 785 O O . ASN A 1 95 ? -14.453 -8.334 14.732 1.00 92.25 95 ASN A O 1
ATOM 789 N N . VAL A 1 96 ? -14.446 -6.077 14.726 1.00 95.06 96 VAL A N 1
ATOM 790 C CA . VAL A 1 96 ? -15.135 -5.885 13.450 1.00 95.06 96 VAL A CA 1
ATOM 791 C C . VAL A 1 96 ? -14.300 -4.967 12.570 1.00 95.06 96 VAL A C 1
ATOM 793 O O . VAL A 1 96 ? -13.998 -3.836 12.954 1.00 95.06 96 VAL A O 1
ATOM 796 N N . LYS A 1 97 ? -13.968 -5.421 11.363 1.00 95.62 97 LYS A N 1
ATOM 797 C CA . LYS A 1 97 ? -13.247 -4.658 10.345 1.00 95.62 97 LYS A CA 1
ATOM 798 C C . LYS A 1 97 ? -14.052 -4.584 9.055 1.00 95.62 97 LYS A C 1
ATOM 800 O O . LYS A 1 97 ? -14.376 -5.604 8.450 1.00 95.62 97 LYS A O 1
ATOM 805 N N . ALA A 1 98 ? -14.287 -3.363 8.588 1.00 96.81 98 ALA A N 1
ATOM 806 C CA . ALA A 1 98 ? -15.060 -3.082 7.387 1.00 96.81 98 ALA A CA 1
ATOM 807 C C . ALA A 1 98 ? -14.288 -2.171 6.427 1.00 96.81 98 ALA A C 1
ATOM 809 O O . ALA A 1 98 ? -13.732 -1.150 6.841 1.00 96.81 98 ALA A O 1
ATOM 810 N N . GLY A 1 99 ? -14.294 -2.521 5.141 1.00 96.81 99 GLY A N 1
ATOM 811 C CA . GLY A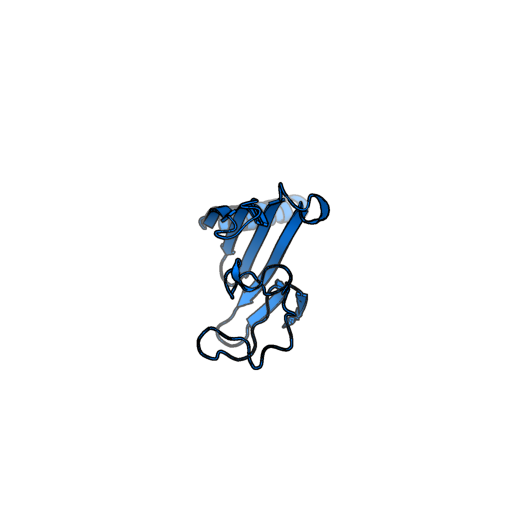 1 99 ? -13.720 -1.707 4.071 1.00 96.81 99 GLY A CA 1
ATOM 812 C C . GLY A 1 99 ? -12.839 -2.508 3.120 1.00 96.81 99 GLY A C 1
ATOM 813 O O . GLY A 1 99 ? -12.918 -3.737 3.059 1.00 96.81 99 GLY A O 1
ATOM 814 N N . ARG A 1 100 ? -11.996 -1.791 2.375 1.00 96.06 100 ARG A N 1
ATOM 815 C CA . ARG A 1 100 ? -11.002 -2.371 1.474 1.00 96.06 100 ARG A CA 1
ATOM 816 C C . ARG A 1 100 ? -9.784 -2.789 2.288 1.00 96.06 100 ARG A C 1
ATOM 818 O O . ARG A 1 100 ? -9.120 -1.943 2.883 1.00 96.06 100 ARG A O 1
ATOM 825 N N . GLN A 1 101 ? -9.515 -4.083 2.349 1.00 94.25 101 GLN A N 1
ATOM 826 C CA . GLN A 1 101 ? -8.483 -4.655 3.210 1.00 94.25 101 GLN A CA 1
ATOM 827 C C . GLN A 1 101 ? -7.834 -5.863 2.540 1.00 94.25 101 GLN A C 1
ATOM 829 O O . GLN A 1 101 ? -8.455 -6.534 1.713 1.00 94.25 101 GLN A O 1
ATOM 834 N N . ILE A 1 102 ? -6.601 -6.161 2.931 1.00 91.06 102 ILE A N 1
ATOM 835 C CA . ILE A 1 102 ? -5.977 -7.444 2.616 1.00 91.06 102 ILE A CA 1
ATOM 836 C C . ILE A 1 102 ? -6.343 -8.414 3.742 1.00 91.06 102 ILE A C 1
ATOM 838 O O . ILE A 1 102 ? -6.027 -8.196 4.915 1.00 91.06 102 ILE A O 1
ATOM 842 N N . VAL A 1 103 ? -7.070 -9.474 3.396 1.00 88.31 103 VAL A N 1
ATOM 843 C CA . VAL A 1 103 ? -7.421 -10.548 4.329 1.00 88.31 103 VAL A CA 1
ATOM 844 C C . VAL A 1 103 ? -6.475 -11.706 4.073 1.00 88.31 103 VAL A C 1
ATOM 846 O O . VAL A 1 103 ? -6.539 -12.313 3.010 1.00 88.31 103 VAL A O 1
ATOM 849 N N . VAL A 1 104 ? -5.620 -11.994 5.049 1.00 80.19 104 VAL A N 1
ATOM 850 C CA . VAL A 1 104 ? -4.693 -13.127 5.002 1.00 80.19 104 VAL A CA 1
ATOM 851 C C . VAL A 1 104 ? -5.295 -14.280 5.797 1.00 80.19 104 VAL A C 1
ATOM 853 O O . VAL A 1 104 ? -5.645 -14.102 6.969 1.00 80.19 104 VAL A O 1
ATOM 856 N N . TRP A 1 105 ? -5.417 -15.450 5.169 1.00 74.94 105 TRP A N 1
ATOM 857 C CA . TRP A 1 105 ? -5.851 -16.684 5.824 1.00 74.94 105 TRP A CA 1
ATOM 858 C C . TRP A 1 105 ? -4.764 -17.762 5.754 1.00 74.94 105 TRP A C 1
ATOM 860 O O . TRP A 1 105 ? -4.422 -18.260 4.682 1.00 74.94 105 TRP A O 1
ATOM 870 N N . GLY A 1 106 ? -4.267 -18.168 6.925 1.00 63.78 106 GLY A N 1
ATOM 871 C CA . GLY A 1 106 ? -3.130 -19.081 7.040 1.00 63.78 106 GLY A CA 1
ATOM 872 C C . GLY A 1 106 ? -1.798 -18.376 6.763 1.00 63.78 106 GLY A C 1
ATOM 873 O O . GLY A 1 106 ? -1.712 -17.448 5.964 1.00 63.78 106 GLY A O 1
ATOM 874 N N . GLN A 1 107 ? -0.750 -18.793 7.465 1.00 55.22 107 GLN A N 1
ATOM 875 C CA . GLN A 1 107 ? 0.608 -18.298 7.267 1.00 55.22 107 GLN A CA 1
ATOM 876 C C . GLN A 1 107 ? 1.519 -19.520 7.178 1.00 55.22 107 GLN A C 1
ATOM 878 O O . GLN A 1 107 ? 1.667 -20.253 8.151 1.00 55.22 107 GLN A O 1
ATOM 883 N N . ALA A 1 108 ? 2.075 -19.760 5.996 1.00 55.88 108 ALA A N 1
ATOM 884 C CA . ALA A 1 108 ? 3.202 -20.661 5.794 1.00 55.88 108 ALA A CA 1
ATOM 885 C C . ALA A 1 108 ? 4.392 -19.798 5.354 1.00 55.88 108 ALA A C 1
ATOM 887 O O . ALA A 1 108 ? 4.173 -18.793 4.678 1.00 55.88 108 ALA A O 1
ATOM 888 N N . ASP A 1 109 ? 5.606 -20.154 5.780 1.00 56.81 109 ASP A N 1
ATOM 889 C CA . ASP A 1 109 ? 6.872 -19.422 5.593 1.00 56.81 109 ASP A CA 1
ATOM 890 C C . ASP A 1 109 ? 6.980 -18.659 4.258 1.00 56.81 109 ASP A C 1
ATOM 892 O O . ASP A 1 109 ? 7.430 -19.184 3.242 1.00 56.81 109 ASP A O 1
ATOM 896 N N . GLY A 1 110 ? 6.539 -17.397 4.256 1.00 56.53 110 GLY A N 1
ATOM 897 C CA . GLY A 1 110 ? 6.630 -16.484 3.114 1.00 56.53 110 GLY A CA 1
ATOM 898 C C . GLY A 1 110 ? 5.748 -16.801 1.898 1.00 56.53 110 GLY A C 1
ATOM 899 O O . GLY A 1 110 ? 5.711 -15.986 0.981 1.00 56.53 110 GLY A O 1
ATOM 900 N N . LEU A 1 111 ? 5.007 -17.918 1.873 1.00 61.34 111 LEU A N 1
ATOM 901 C CA . LEU A 1 111 ? 4.184 -18.319 0.727 1.00 61.34 111 LEU A CA 1
ATOM 902 C C . LEU A 1 111 ? 2.703 -18.478 1.109 1.00 61.34 111 LEU A C 1
ATOM 904 O O . LEU A 1 111 ? 2.368 -19.271 1.994 1.00 61.34 111 LEU A O 1
ATOM 908 N N . PRO A 1 112 ? 1.779 -17.777 0.424 1.00 63.00 112 PRO A N 1
ATOM 909 C CA . PRO A 1 112 ? 0.343 -17.944 0.626 1.00 63.00 112 PRO A CA 1
ATOM 910 C C . PRO A 1 112 ? -0.151 -19.254 -0.017 1.00 63.00 112 PRO A C 1
ATOM 912 O O . PRO A 1 112 ? -0.788 -19.242 -1.063 1.00 63.00 112 PRO A O 1
ATOM 915 N N . VAL A 1 113 ? 0.144 -20.406 0.594 1.00 61.50 113 VAL A N 1
ATOM 916 C CA . VAL A 1 113 ? -0.292 -21.723 0.076 1.00 61.50 113 VAL A CA 1
ATOM 917 C C . VAL A 1 113 ? -1.806 -21.925 0.238 1.00 61.50 113 VAL A C 1
ATOM 919 O O . VAL A 1 113 ? -2.430 -22.619 -0.558 1.00 61.50 113 VAL A O 1
ATOM 922 N N . THR A 1 114 ? -2.410 -21.307 1.258 1.00 66.50 114 THR A N 1
ATOM 923 C CA . THR A 1 114 ? -3.829 -21.486 1.622 1.00 66.50 114 THR A CA 1
ATOM 924 C C . THR A 1 114 ? -4.652 -20.200 1.572 1.00 66.50 114 THR A C 1
ATOM 926 O O . THR A 1 114 ? -5.799 -20.199 2.019 1.00 66.50 114 THR A O 1
ATOM 929 N N . ASP A 1 115 ? -4.082 -19.095 1.086 1.00 68.38 115 ASP A N 1
ATOM 930 C CA . ASP A 1 115 ? -4.790 -17.815 1.045 1.00 68.38 115 ASP A CA 1
ATOM 931 C C . ASP A 1 115 ? -5.722 -17.782 -0.174 1.00 68.38 115 ASP A C 1
ATOM 933 O O . ASP A 1 115 ? -5.273 -17.682 -1.314 1.00 68.38 115 ASP A O 1
ATOM 937 N N . VAL A 1 116 ? -7.027 -17.924 0.066 1.00 71.00 116 VAL A N 1
ATOM 938 C CA . VAL A 1 116 ? -8.059 -17.935 -0.991 1.00 71.00 116 VAL A CA 1
ATOM 939 C C . VAL A 1 116 ? -8.850 -16.620 -1.021 1.00 71.00 116 VAL A C 1
ATOM 941 O O . VAL A 1 116 ? -9.585 -16.360 -1.970 1.00 71.00 116 VAL A O 1
ATOM 944 N N . ILE A 1 117 ? -8.724 -15.771 0.006 1.00 82.88 117 ILE A N 1
ATOM 94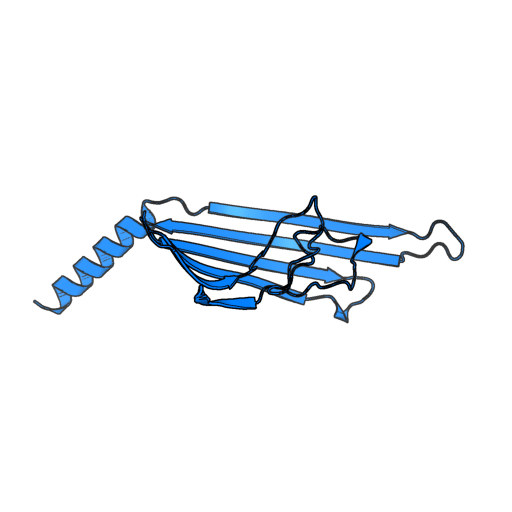5 C CA . ILE A 1 117 ? -9.599 -14.599 0.171 1.00 82.88 117 ILE A CA 1
ATOM 946 C C . ILE A 1 117 ? -9.059 -13.389 -0.591 1.00 82.88 117 ILE A C 1
ATOM 948 O O . ILE A 1 117 ? -9.830 -12.701 -1.260 1.00 82.88 117 ILE A O 1
ATOM 952 N N . SER A 1 118 ? -7.755 -13.125 -0.496 1.00 86.12 118 SER A N 1
ATOM 953 C CA . SER A 1 118 ? -7.102 -12.043 -1.238 1.00 86.12 118 SER A CA 1
ATOM 954 C C . SER A 1 118 ? -6.385 -12.635 -2.453 1.00 86.12 118 SER A C 1
ATOM 956 O O . SER A 1 118 ? -5.374 -13.314 -2.271 1.00 86.12 118 SER A O 1
ATOM 958 N N . PRO A 1 119 ? -6.868 -12.416 -3.691 1.00 86.75 119 PRO A N 1
ATOM 959 C CA . PRO A 1 119 ? -6.202 -12.967 -4.863 1.00 86.75 119 PRO A CA 1
ATOM 960 C C . PRO A 1 119 ? -4.821 -12.326 -5.066 1.00 86.75 119 PRO A C 1
ATOM 962 O O . PRO A 1 119 ? -4.560 -11.220 -4.592 1.00 86.75 119 PRO A O 1
ATOM 965 N N . LEU A 1 120 ? -3.933 -13.016 -5.780 1.00 88.06 120 LEU A N 1
ATOM 966 C CA . LEU A 1 120 ? -2.555 -12.574 -6.006 1.00 88.06 120 LEU A CA 1
ATOM 967 C C . LEU A 1 120 ? -2.400 -11.959 -7.402 1.00 88.06 120 LEU A C 1
ATOM 969 O O . LEU A 1 120 ? -2.867 -12.528 -8.388 1.00 88.06 120 LEU A O 1
ATOM 973 N N . ASP A 1 121 ? -1.712 -10.825 -7.483 1.00 87.69 121 ASP A N 1
ATOM 974 C CA . ASP A 1 121 ? -1.199 -10.255 -8.726 1.00 87.69 121 ASP A CA 1
ATOM 975 C C . ASP A 1 121 ? 0.191 -10.842 -9.006 1.00 87.69 121 ASP A C 1
ATOM 977 O O . ASP A 1 121 ? 1.159 -10.572 -8.297 1.00 87.69 121 ASP A O 1
ATOM 981 N N . LEU A 1 122 ? 0.283 -11.676 -10.043 1.00 86.56 122 LEU A N 1
ATOM 982 C CA . LEU A 1 122 ? 1.516 -12.369 -10.426 1.00 86.56 122 LEU A CA 1
ATOM 983 C C . LEU A 1 122 ? 2.226 -11.716 -11.619 1.00 86.56 122 LEU A C 1
ATOM 985 O O . LEU A 1 122 ? 3.184 -12.289 -12.137 1.00 86.56 122 LEU A O 1
ATOM 989 N N . THR A 1 123 ? 1.791 -10.525 -12.046 1.00 83.44 123 THR A N 1
ATOM 990 C CA . THR A 1 123 ? 2.355 -9.821 -13.211 1.00 83.44 123 THR A CA 1
ATOM 991 C C . THR A 1 123 ? 3.870 -9.632 -13.089 1.00 83.44 123 THR A C 1
ATOM 993 O O . THR A 1 123 ? 4.600 -9.782 -14.065 1.00 83.44 123 THR A O 1
ATOM 996 N N . GLU A 1 124 ? 4.359 -9.353 -11.878 1.00 80.00 124 GLU A N 1
ATOM 997 C CA . GLU A 1 124 ? 5.783 -9.171 -11.577 1.00 80.00 124 GLU A CA 1
ATOM 998 C C . GLU A 1 124 ? 6.208 -9.995 -10.349 1.00 80.00 124 GLU A C 1
ATOM 1000 O O . GLU A 1 124 ? 6.875 -9.487 -9.449 1.00 80.00 124 GLU A O 1
ATOM 1005 N N . PHE A 1 125 ? 5.821 -11.275 -10.306 1.00 78.06 125 PHE A N 1
ATOM 1006 C CA . PHE A 1 125 ? 6.012 -12.153 -9.140 1.00 78.06 125 PHE A CA 1
ATOM 1007 C C . PHE A 1 125 ? 7.443 -12.168 -8.568 1.00 78.06 125 PHE A C 1
ATOM 1009 O O . PHE A 1 125 ? 7.614 -12.175 -7.357 1.00 78.06 125 PHE A O 1
ATOM 1016 N N . LEU A 1 126 ? 8.474 -12.143 -9.420 1.00 78.81 126 LEU A N 1
ATOM 1017 C CA . LEU A 1 126 ? 9.878 -12.188 -8.978 1.00 78.81 126 LEU A CA 1
ATOM 1018 C C . LEU A 1 126 ? 10.441 -10.830 -8.528 1.00 78.81 126 LEU A C 1
ATOM 1020 O O . LEU A 1 126 ? 11.511 -10.785 -7.930 1.00 78.81 126 LEU A O 1
ATOM 1024 N N . ALA A 1 127 ? 9.769 -9.727 -8.864 1.00 81.94 127 ALA A N 1
ATOM 1025 C CA . ALA A 1 127 ? 10.243 -8.365 -8.604 1.00 81.94 127 ALA A CA 1
ATOM 1026 C C . ALA A 1 127 ? 9.433 -7.642 -7.516 1.00 81.94 127 ALA A C 1
ATOM 1028 O O . ALA A 1 127 ? 9.759 -6.513 -7.144 1.00 81.94 127 ALA A O 1
ATOM 1029 N N . GLN A 1 128 ? 8.343 -8.249 -7.048 1.00 82.75 128 GLN A N 1
ATOM 1030 C CA . GLN A 1 128 ? 7.499 -7.724 -5.983 1.00 82.75 128 GLN A CA 1
ATOM 1031 C C . GLN A 1 128 ? 7.652 -8.563 -4.721 1.00 82.75 128 GLN A C 1
ATOM 1033 O O . GLN A 1 128 ? 7.749 -9.786 -4.786 1.00 82.75 128 GLN A O 1
ATOM 1038 N N . ASP A 1 129 ? 7.620 -7.896 -3.571 1.00 81.69 129 ASP A N 1
ATOM 1039 C CA . ASP A 1 129 ? 7.570 -8.581 -2.287 1.00 81.69 129 ASP A CA 1
ATOM 1040 C C . ASP A 1 129 ? 6.260 -9.366 -2.144 1.00 81.69 129 ASP A C 1
ATOM 1042 O O . ASP A 1 129 ? 5.198 -8.955 -2.624 1.00 81.69 129 ASP A O 1
ATOM 1046 N N . TYR A 1 130 ? 6.314 -10.480 -1.414 1.00 75.81 130 TYR A N 1
ATOM 1047 C CA . TYR A 1 130 ? 5.159 -11.361 -1.208 1.00 75.81 130 TYR A CA 1
ATOM 1048 C C . TYR A 1 130 ? 3.962 -10.675 -0.537 1.00 75.81 130 TYR A C 1
ATOM 1050 O O . TYR A 1 130 ? 2.808 -11.031 -0.783 1.00 75.81 130 TYR A O 1
ATOM 1058 N N . ASP A 1 131 ? 4.203 -9.666 0.297 1.00 79.00 131 ASP A N 1
ATOM 1059 C CA . ASP A 1 131 ? 3.121 -8.903 0.921 1.00 79.00 131 ASP A CA 1
ATOM 1060 C C . ASP A 1 131 ? 2.466 -7.903 -0.038 1.00 79.00 131 ASP A C 1
ATOM 1062 O O . ASP A 1 131 ? 1.312 -7.505 0.151 1.00 79.00 131 ASP A O 1
ATOM 1066 N N . ASP A 1 132 ? 3.160 -7.555 -1.120 1.00 86.00 132 ASP A N 1
ATOM 1067 C CA . ASP A 1 132 ? 2.709 -6.568 -2.088 1.00 86.00 132 ASP A CA 1
ATOM 1068 C C . ASP A 1 132 ? 1.895 -7.157 -3.233 1.00 86.00 132 ASP A C 1
ATOM 1070 O O . ASP A 1 132 ? 0.969 -6.484 -3.700 1.00 86.00 132 ASP A O 1
ATOM 1074 N N . ILE A 1 133 ? 2.163 -8.413 -3.604 1.00 88.38 133 ILE A N 1
ATOM 1075 C CA . ILE A 1 133 ? 1.409 -9.142 -4.636 1.00 88.38 133 ILE A CA 1
ATOM 1076 C C . ILE A 1 133 ? -0.046 -9.412 -4.231 1.00 88.38 133 ILE A C 1
ATOM 1078 O O . ILE A 1 133 ? -0.881 -9.697 -5.083 1.00 88.38 133 ILE A O 1
ATOM 1082 N N . ARG A 1 134 ? -0.396 -9.326 -2.940 1.00 88.88 134 ARG A N 1
ATOM 1083 C CA . ARG A 1 134 ? -1.782 -9.521 -2.494 1.00 88.88 134 ARG A CA 1
ATOM 1084 C C . ARG A 1 134 ? -2.665 -8.368 -2.950 1.00 88.88 134 ARG A C 1
ATOM 1086 O O . ARG A 1 134 ? -2.394 -7.202 -2.646 1.00 88.88 134 ARG A O 1
ATOM 1093 N N . MET A 1 135 ? -3.758 -8.710 -3.621 1.00 91.31 135 MET A N 1
ATOM 1094 C CA . MET A 1 135 ? -4.763 -7.752 -4.046 1.00 91.31 135 MET A CA 1
ATOM 1095 C C . MET A 1 135 ? -5.806 -7.541 -2.944 1.00 91.31 135 MET A C 1
ATOM 1097 O O . MET A 1 135 ? -6.355 -8.502 -2.404 1.00 91.31 135 MET A O 1
ATOM 1101 N N . PRO A 1 136 ? -6.118 -6.283 -2.616 1.00 92.81 136 PRO A N 1
ATOM 1102 C CA . PRO A 1 136 ? -7.076 -5.962 -1.571 1.00 92.81 136 PRO A CA 1
ATOM 1103 C C . PRO A 1 136 ? -8.521 -6.185 -2.026 1.00 92.81 136 PRO A C 1
ATOM 1105 O O . PRO A 1 136 ? -8.906 -5.877 -3.161 1.00 92.81 136 PRO A O 1
ATOM 1108 N N . VAL A 1 137 ? -9.352 -6.637 -1.091 1.00 93.19 137 VAL A N 1
ATOM 1109 C CA . VAL A 1 137 ? -10.767 -6.946 -1.312 1.00 93.19 137 VAL A CA 1
ATOM 1110 C C . VAL A 1 137 ? -11.656 -6.099 -0.410 1.00 93.19 137 VAL A C 1
ATOM 1112 O O . VAL A 1 137 ? -11.252 -5.664 0.669 1.00 93.19 137 VAL A O 1
ATOM 1115 N N . ASN A 1 138 ? -12.883 -5.838 -0.854 1.00 95.56 138 ASN A N 1
ATOM 1116 C CA . ASN A 1 138 ? -13.888 -5.221 0.005 1.00 95.56 138 ASN A CA 1
ATOM 1117 C C . ASN A 1 138 ? -14.487 -6.314 0.884 1.00 95.56 138 ASN A C 1
ATOM 1119 O O . ASN A 1 138 ? -15.100 -7.247 0.370 1.00 95.56 138 ASN A O 1
ATOM 1123 N N . ALA A 1 139 ? -14.295 -6.205 2.194 1.00 93.12 139 ALA A N 1
ATOM 1124 C CA . ALA A 1 139 ? -14.739 -7.219 3.136 1.00 93.12 139 ALA A CA 1
ATOM 1125 C C . ALA A 1 139 ? -15.283 -6.599 4.424 1.00 93.12 139 ALA A C 1
ATOM 1127 O O . ALA A 1 139 ? -14.919 -5.485 4.818 1.00 93.12 139 ALA A O 1
ATOM 1128 N N . PHE A 1 140 ? -16.137 -7.376 5.082 1.00 93.00 140 PHE A N 1
ATOM 1129 C CA . PHE A 1 140 ? -16.639 -7.148 6.427 1.00 93.00 140 PHE A CA 1
ATOM 1130 C C . PHE A 1 140 ? -16.393 -8.431 7.225 1.00 93.00 140 PHE A C 1
ATOM 1132 O O . PHE A 1 140 ? -16.840 -9.495 6.795 1.00 93.00 140 PHE A O 1
ATOM 1139 N N . ARG A 1 141 ? -15.648 -8.349 8.330 1.00 87.12 141 ARG A N 1
ATOM 1140 C CA . ARG A 1 141 ? -15.320 -9.499 9.186 1.00 87.12 141 ARG A CA 1
ATOM 1141 C C . ARG A 1 141 ? -15.209 -9.114 10.647 1.00 87.12 141 ARG A C 1
ATOM 1143 O O . ARG A 1 141 ? -14.954 -7.915 10.890 1.00 87.12 141 ARG A O 1
#

Foldseek 3Di:
DVVVVVVVVVVVVVVLQVVWDKDKDWDKDWDWAFDPDPPGDTPWTKIKIKIKIWGDGDQKIWIWIKMQMCTPPDRVPGDIDGQWTWMWGDDPPDIKIFFWAQDQDDDDPQDNPPGPPFDFQCVPVPGDRSVGRTGTDGDID

Sequence (141 aa):
MKFLFSTLLFLGIYTQIVSQELEFTGFVDSYHAWRVESPYDIMSSRSRFRAQIKKSVNNVTMFVSANAIYNSRIPELTKLELREAYLNFATKSWNVKAGRQIVVWGQADGLPVTDVISPLDLTEFLAQDYDDIRMPVNAFR

pLDDT: mean 84.94, std 13.57, range [53.88, 97.88]

Radius of gyration: 20.51 Å; chains: 1; bounding box: 54×46×51 Å